Protein AF-A0A7S2A5T3-F1 (afdb_monomer)

Organism: NCBI:txid49249

Solvent-accessible surface area (backbone atoms only — not comparable to full-atom values): 6283 Å² total; per-residue (Å²): 140,87,83,70,69,36,26,64,30,49,52,87,72,46,72,84,80,61,48,43,50,60,48,76,48,83,38,91,60,55,59,31,38,40,38,34,34,40,30,56,32,63,91,34,50,83,59,72,83,53,60,65,17,37,35,35,31,38,31,49,32,41,86,84,78,47,85,48,60,70,43,84,74,48,64,35,51,63,70,35,72,50,74,42,64,64,34,63,81,69,69,47,64,44,76,52,69,37,82,69,78,85,80,81,78,133

Foldseek 3Di:
DDFDADAPQCCVVCPPVVGHQWDWDDLVAQKIKIKGQHDCHHPNVPPDPLHRWIWIKIWRHDSVPDDTDIDTPDTDAAQDKDWDCCGSVPSHIDIDHHPHGDPDDD

Secondary structure (DSSP, 8-state):
-------GGGGGG-SSS---SEEEE--SSSEEEEEEEE-SSGGGTT--TTTTEEEEEEEESGGGTS--EEEEEEEE-TT-EEEETTGGGSSSPEEEE---------

Radius of gyration: 14.2 Å; Cα contacts (8 Å, |Δi|>4): 206; chains: 1; bounding box: 32×30×39 Å

pLDDT: mean 91.68, std 7.07, range [55.44, 98.69]

Sequence (106 aa):
SSFTLVGIGEFDKNTNDKHPVVVKIETGTNKDYFIGFNRAVGPNAQNVEADNEVTIVQVNGGNGLDYGQSYLKAHLLSDEVYTENHFANTGEPLSIKVNSIDLSTE

Mean predicted aligned error: 3.91 Å

Structure (mmCIF, N/CA/C/O backbone):
data_AF-A0A7S2A5T3-F1
#
_entry.id   AF-A0A7S2A5T3-F1
#
loop_
_atom_site.group_PDB
_atom_site.id
_atom_site.type_symbol
_atom_site.label_atom_id
_atom_site.label_alt_id
_atom_site.label_comp_id
_atom_site.label_asym_id
_atom_site.label_entity_id
_atom_site.label_seq_id
_atom_site.pdbx_PDB_ins_code
_atom_site.Cartn_x
_atom_site.Cartn_y
_atom_site.Cartn_z
_atom_site.occupancy
_atom_site.B_iso_or_equiv
_atom_site.auth_seq_id
_atom_site.auth_comp_id
_atom_site.auth_asym_id
_atom_site.auth_atom_id
_atom_site.pdbx_PDB_model_num
ATOM 1 N N . SER A 1 1 ? -15.635 -3.366 -2.619 1.00 84.31 1 SER A N 1
ATOM 2 C CA . SER A 1 1 ? -15.324 -2.561 -3.820 1.00 84.31 1 SER A CA 1
ATOM 3 C C . SER A 1 1 ? -13.944 -2.922 -4.339 1.00 84.31 1 SER A C 1
ATOM 5 O O . SER A 1 1 ? -13.174 -3.490 -3.576 1.00 84.31 1 SER A O 1
ATOM 7 N N . SER A 1 2 ? -13.635 -2.621 -5.600 1.00 91.50 2 SER A N 1
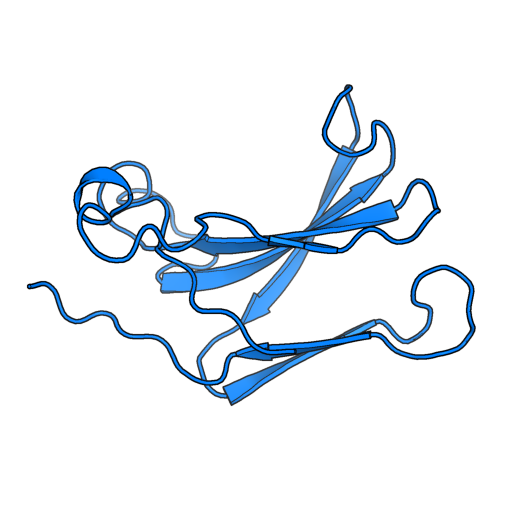ATOM 8 C CA . SER A 1 2 ? -12.298 -2.790 -6.186 1.00 91.50 2 SER A CA 1
ATOM 9 C C . SER A 1 2 ? -11.916 -1.513 -6.933 1.00 91.50 2 SER A C 1
ATOM 11 O O . SER A 1 2 ? -12.801 -0.820 -7.437 1.00 91.50 2 SER A O 1
ATOM 13 N N . PHE A 1 3 ? -10.623 -1.195 -6.953 1.00 91.62 3 PHE A N 1
ATOM 14 C CA . PHE A 1 3 ? -10.061 0.007 -7.561 1.00 91.62 3 PHE A CA 1
ATOM 15 C C . PHE A 1 3 ? -8.750 -0.348 -8.264 1.00 91.62 3 PHE A C 1
ATOM 17 O O . PHE A 1 3 ? -8.018 -1.215 -7.786 1.00 91.62 3 PHE A O 1
ATOM 24 N N . THR A 1 4 ? -8.443 0.362 -9.346 1.00 95.06 4 THR A N 1
ATOM 25 C CA . THR A 1 4 ? -7.122 0.345 -9.985 1.00 95.06 4 THR A CA 1
ATOM 26 C C . THR A 1 4 ? -6.335 1.555 -9.499 1.00 95.06 4 THR A C 1
ATOM 28 O O . THR A 1 4 ? -6.862 2.668 -9.506 1.00 95.06 4 THR A O 1
ATOM 31 N N . LEU A 1 5 ? -5.095 1.333 -9.063 1.00 95.38 5 LEU A N 1
ATOM 32 C CA . LEU A 1 5 ? -4.159 2.386 -8.671 1.00 95.38 5 LEU A CA 1
ATOM 33 C C . LEU A 1 5 ? -3.114 2.574 -9.770 1.00 95.38 5 LEU A C 1
ATOM 35 O O . LEU A 1 5 ? -2.660 1.588 -10.347 1.00 95.38 5 LEU A O 1
ATOM 39 N N . VAL A 1 6 ? -2.681 3.814 -9.997 1.00 95.38 6 VAL A N 1
ATOM 40 C CA . VAL A 1 6 ? -1.413 4.070 -10.693 1.00 95.38 6 VAL A CA 1
ATOM 41 C C . VAL A 1 6 ? -0.315 4.286 -9.660 1.00 95.38 6 VAL A C 1
ATOM 43 O O . VAL A 1 6 ? -0.521 4.943 -8.638 1.00 95.38 6 VAL A O 1
ATOM 46 N N . GLY A 1 7 ? 0.863 3.726 -9.915 1.00 94.38 7 GLY A N 1
ATOM 47 C CA . GLY A 1 7 ? 2.006 3.939 -9.042 1.00 94.38 7 GLY A CA 1
ATOM 48 C C . GLY A 1 7 ? 2.473 5.386 -9.116 1.00 94.38 7 GLY A C 1
ATOM 49 O O . GLY A 1 7 ? 2.499 5.972 -10.197 1.00 94.38 7 GLY A O 1
ATOM 50 N N . ILE A 1 8 ? 2.887 5.969 -7.988 1.00 90.62 8 ILE A N 1
ATOM 51 C CA . ILE A 1 8 ? 3.340 7.373 -7.962 1.00 90.62 8 ILE A CA 1
ATOM 52 C C . ILE A 1 8 ? 4.526 7.621 -8.908 1.00 90.62 8 ILE A C 1
ATOM 54 O O . ILE A 1 8 ? 4.645 8.701 -9.482 1.00 90.62 8 ILE A O 1
ATOM 58 N N . GLY A 1 9 ? 5.348 6.587 -9.130 1.00 91.44 9 GLY A N 1
ATOM 59 C CA . GLY A 1 9 ? 6.446 6.574 -10.094 1.00 91.44 9 GLY A CA 1
ATOM 60 C C . GLY A 1 9 ? 6.041 6.855 -11.547 1.00 91.44 9 GLY A C 1
ATOM 61 O O . GLY A 1 9 ? 6.887 7.257 -12.339 1.00 91.44 9 GLY A O 1
ATOM 62 N N . GLU A 1 10 ? 4.766 6.654 -11.888 1.00 91.62 10 GLU A N 1
ATOM 63 C CA . GLU A 1 10 ? 4.209 6.760 -13.245 1.00 91.62 10 GLU A CA 1
ATOM 64 C C . GLU A 1 10 ? 2.972 7.670 -13.290 1.00 91.62 10 GLU A C 1
ATOM 66 O O . GLU A 1 10 ? 2.155 7.594 -14.207 1.00 91.62 10 GLU A O 1
ATOM 71 N N . PHE A 1 11 ? 2.805 8.541 -12.290 1.00 89.69 11 PHE A N 1
ATOM 72 C CA . PHE A 1 11 ? 1.658 9.445 -12.211 1.00 89.69 11 PHE A CA 1
ATOM 73 C C . PHE A 1 11 ? 1.516 10.347 -13.450 1.00 89.69 11 PHE A C 1
ATOM 75 O O . PHE A 1 11 ? 0.403 10.650 -13.872 1.00 89.69 11 PHE A O 1
ATOM 82 N N . ASP A 1 12 ? 2.627 10.747 -14.061 1.00 89.00 12 ASP A N 1
ATOM 83 C CA . ASP A 1 12 ? 2.663 11.547 -15.287 1.00 89.00 12 ASP A CA 1
ATOM 84 C C . ASP A 1 12 ? 2.121 10.803 -16.519 1.00 89.00 12 ASP A C 1
ATOM 86 O O . ASP A 1 12 ? 1.596 11.437 -17.435 1.00 89.00 12 ASP A O 1
ATOM 90 N N . LYS A 1 13 ? 2.174 9.465 -16.524 1.00 87.69 13 LYS A N 1
ATOM 91 C CA . LYS A 1 13 ? 1.617 8.615 -17.588 1.00 87.69 13 LYS A CA 1
ATOM 92 C C . LYS A 1 13 ? 0.107 8.395 -17.453 1.00 87.69 13 LYS A C 1
ATOM 94 O O . LYS A 1 13 ? -0.543 7.991 -18.415 1.00 87.69 13 LYS A O 1
ATOM 99 N N . ASN A 1 14 ? -0.477 8.714 -16.298 1.00 87.50 14 ASN A N 1
ATOM 100 C CA . ASN A 1 14 ? -1.893 8.517 -15.968 1.00 87.50 14 ASN A CA 1
ATOM 101 C C . ASN A 1 14 ? -2.838 9.546 -16.632 1.00 87.50 14 ASN A C 1
ATOM 103 O O . ASN A 1 14 ? -3.657 10.198 -15.979 1.00 87.50 14 ASN A O 1
ATOM 107 N N . THR A 1 15 ? -2.698 9.744 -17.941 1.00 82.62 15 THR A N 1
ATOM 108 C CA . THR A 1 15 ? -3.359 10.829 -18.685 1.00 82.62 15 THR A CA 1
ATOM 109 C C . THR A 1 15 ? -4.775 10.481 -19.147 1.00 82.62 15 THR A C 1
ATOM 111 O O . THR A 1 15 ? -5.644 11.358 -19.150 1.00 82.62 15 THR A O 1
ATOM 114 N N . ASN A 1 16 ? -5.025 9.213 -19.489 1.00 80.25 16 ASN A N 1
ATOM 115 C CA . ASN A 1 16 ? -6.294 8.760 -20.066 1.00 80.25 16 ASN A CA 1
ATOM 116 C C . ASN A 1 16 ? -7.289 8.288 -18.999 1.00 80.25 16 ASN A C 1
ATOM 118 O O . ASN A 1 16 ? -8.411 8.791 -18.940 1.00 80.25 16 ASN A O 1
ATOM 122 N N . ASP A 1 17 ? -6.863 7.376 -18.123 1.00 79.31 17 ASP A N 1
ATOM 123 C CA . ASP A 1 17 ? -7.769 6.683 -17.197 1.00 79.31 17 ASP A CA 1
ATOM 124 C C . ASP A 1 17 ? -7.919 7.377 -15.837 1.00 79.31 17 ASP A C 1
ATOM 126 O O . ASP A 1 17 ? -8.875 7.116 -15.102 1.00 79.31 17 ASP A O 1
ATOM 130 N N . LYS A 1 18 ? -7.007 8.308 -15.510 1.00 86.38 18 LYS A N 1
ATOM 131 C CA . LYS A 1 18 ? -7.014 9.112 -14.274 1.00 86.38 18 LYS A CA 1
ATOM 132 C C . LYS A 1 18 ? -7.189 8.259 -13.012 1.00 86.38 18 LYS A C 1
ATOM 134 O O . LYS A 1 18 ? -7.916 8.632 -12.088 1.00 86.38 18 LYS A O 1
ATOM 139 N N . HIS A 1 19 ? -6.518 7.111 -12.963 1.00 93.50 19 HIS A N 1
ATOM 140 C CA . HIS A 1 19 ? -6.539 6.230 -11.804 1.00 93.50 19 H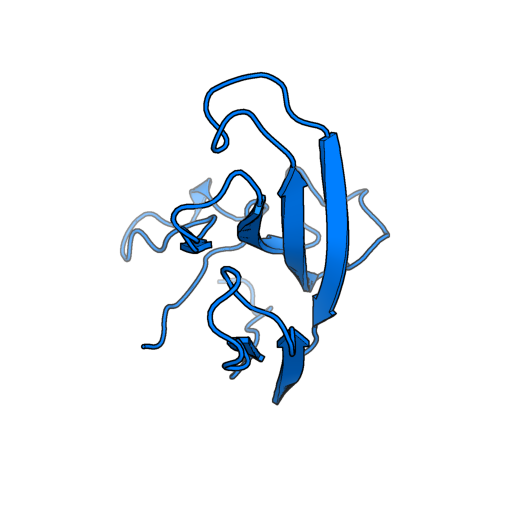IS A CA 1
ATOM 141 C C . HIS A 1 19 ? -5.984 6.938 -10.557 1.00 93.50 19 HIS A C 1
ATOM 143 O O . HIS A 1 19 ? -5.039 7.722 -10.661 1.00 93.50 19 HIS A O 1
ATOM 149 N N . PRO A 1 20 ? -6.544 6.704 -9.361 1.00 94.88 20 PRO A N 1
ATOM 150 C CA . PRO A 1 20 ? -5.985 7.260 -8.136 1.00 94.88 20 PRO A CA 1
ATOM 151 C C . PRO A 1 20 ? -4.549 6.768 -7.897 1.00 94.88 20 PRO A C 1
ATOM 153 O O . PRO A 1 20 ? -4.219 5.619 -8.177 1.00 94.88 20 PRO A O 1
ATOM 156 N N . VAL A 1 21 ? -3.705 7.631 -7.328 1.00 94.38 21 VAL A N 1
ATOM 157 C CA . VAL A 1 21 ? -2.371 7.252 -6.808 1.00 94.38 21 VAL A CA 1
ATOM 158 C C . VAL A 1 21 ? -2.432 6.725 -5.376 1.00 94.38 21 VAL A C 1
ATOM 160 O O . VAL A 1 21 ? -1.555 5.990 -4.929 1.00 94.38 21 VAL A O 1
ATOM 163 N N . VAL A 1 22 ? -3.480 7.116 -4.651 1.00 94.56 22 VAL A N 1
ATOM 164 C CA . VAL A 1 22 ? -3.737 6.717 -3.273 1.00 94.56 22 VAL A CA 1
ATOM 165 C C . VAL A 1 22 ? -5.236 6.556 -3.067 1.00 94.56 2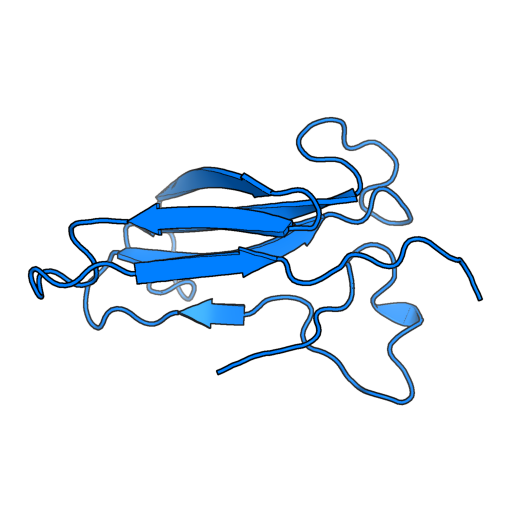2 VAL A C 1
ATOM 167 O O . VAL A 1 22 ? -6.033 7.360 -3.555 1.00 94.56 22 VAL A O 1
ATOM 170 N N . VAL A 1 23 ? -5.624 5.524 -2.327 1.00 95.38 23 VAL A N 1
ATOM 171 C CA . VAL A 1 23 ? -6.986 5.352 -1.817 1.00 95.38 23 VAL A CA 1
ATOM 172 C C . VAL A 1 23 ? -6.946 5.486 -0.305 1.00 95.38 23 VAL A C 1
ATOM 174 O O . VAL A 1 23 ? -6.166 4.811 0.365 1.00 95.38 23 VAL A O 1
ATOM 177 N N . LYS A 1 24 ? -7.807 6.352 0.231 1.00 94.44 24 LYS A N 1
ATOM 178 C CA . LYS A 1 24 ? -8.032 6.474 1.667 1.00 94.44 24 LYS A CA 1
ATOM 179 C C . LYS A 1 24 ? -9.227 5.620 2.079 1.00 94.44 24 LYS A C 1
ATOM 181 O O . LYS A 1 24 ? -10.288 5.695 1.462 1.00 94.44 24 LYS A O 1
ATOM 186 N N . ILE A 1 25 ? -9.062 4.854 3.149 1.00 93.56 25 ILE A N 1
ATOM 187 C CA . ILE A 1 25 ? -10.157 4.211 3.871 1.00 93.56 25 ILE A CA 1
ATOM 188 C C . ILE A 1 25 ? -10.385 5.004 5.153 1.00 93.56 25 ILE A C 1
ATOM 190 O O . ILE A 1 25 ? -9.595 4.933 6.097 1.00 93.56 25 ILE A O 1
ATOM 194 N N . GLU A 1 26 ? -11.475 5.764 5.145 1.00 92.00 26 GLU A N 1
ATOM 195 C CA . GLU A 1 26 ? -11.988 6.491 6.301 1.00 92.00 26 GLU A CA 1
ATOM 196 C C . GLU A 1 26 ? -12.553 5.507 7.322 1.00 92.00 26 GLU A C 1
ATOM 198 O O . GLU A 1 26 ? -13.410 4.679 7.003 1.00 92.00 26 GLU A O 1
ATOM 203 N N . THR A 1 27 ? -12.091 5.613 8.562 1.00 90.31 27 THR A N 1
ATOM 204 C CA . THR A 1 27 ? -12.567 4.749 9.651 1.00 90.31 27 THR A CA 1
ATOM 205 C C . THR A 1 27 ? -13.636 5.402 10.515 1.00 90.31 27 THR A C 1
ATOM 207 O O . THR A 1 27 ? -14.223 4.737 11.362 1.00 90.31 27 THR A O 1
ATOM 210 N N . GLY A 1 28 ? -13.863 6.711 10.362 1.00 88.06 28 GLY A N 1
ATOM 211 C CA . GLY A 1 28 ? -14.644 7.495 11.326 1.00 88.06 28 GLY A CA 1
ATOM 212 C C . GLY A 1 28 ? -13.966 7.605 12.700 1.00 88.06 28 GLY A C 1
ATOM 213 O O . GLY A 1 28 ? -14.575 8.078 13.658 1.00 88.06 28 GLY A O 1
ATOM 214 N N . THR A 1 29 ? -12.708 7.166 12.803 1.00 87.94 29 THR A N 1
ATOM 215 C CA . THR A 1 29 ? -11.847 7.305 13.979 1.00 87.94 29 THR A CA 1
ATOM 216 C C . THR A 1 29 ? -10.663 8.207 13.630 1.00 87.94 29 THR A C 1
ATOM 218 O O . THR A 1 29 ? -10.614 8.797 12.558 1.00 87.94 29 THR A O 1
ATOM 221 N N . ASN A 1 30 ? -9.678 8.317 14.520 1.00 88.12 30 ASN A N 1
ATOM 222 C CA . ASN A 1 30 ? -8.420 8.987 14.201 1.00 88.12 30 ASN A CA 1
ATOM 223 C C . ASN A 1 30 ? -7.394 8.064 13.517 1.00 88.12 30 ASN A C 1
ATOM 225 O O . ASN A 1 30 ? -6.232 8.450 13.437 1.00 88.12 30 ASN A O 1
ATOM 229 N N . LYS A 1 31 ? -7.773 6.850 13.100 1.00 89.56 31 LYS A N 1
ATOM 230 C CA . LYS A 1 31 ? -6.870 5.849 12.520 1.00 89.56 31 LYS A CA 1
ATOM 231 C C . LYS A 1 31 ? -7.290 5.465 11.112 1.00 89.56 31 LYS A C 1
ATOM 233 O O . LYS A 1 31 ? -7.943 4.444 10.933 1.00 89.56 31 LYS A O 1
ATOM 238 N N . ASP A 1 32 ? -6.887 6.243 10.122 1.00 93.12 32 ASP A N 1
ATOM 239 C CA . ASP A 1 32 ? -7.225 5.941 8.731 1.00 93.12 32 ASP A CA 1
ATOM 240 C C . ASP A 1 32 ? -6.136 5.155 8.026 1.00 93.12 32 ASP A C 1
ATOM 242 O O . ASP A 1 32 ? -4.971 5.165 8.434 1.00 93.12 32 ASP A O 1
ATOM 246 N N . TYR A 1 33 ? -6.530 4.490 6.944 1.00 94.88 33 TYR A N 1
ATOM 247 C CA . TYR A 1 33 ? -5.624 3.716 6.110 1.00 94.88 33 TYR A CA 1
ATOM 248 C C . TYR A 1 33 ? -5.467 4.377 4.748 1.00 94.88 33 TYR A C 1
ATOM 250 O O . TYR A 1 33 ? -6.437 4.830 4.144 1.00 94.88 33 TYR A O 1
ATOM 258 N N . PHE A 1 34 ? -4.237 4.385 4.255 1.00 95.50 34 PHE A N 1
ATOM 259 C CA . PHE A 1 34 ? -3.861 4.875 2.941 1.00 95.50 34 PHE A CA 1
ATOM 260 C C . PHE A 1 34 ? -3.203 3.732 2.186 1.00 95.50 34 PHE A C 1
ATOM 262 O O . PHE A 1 34 ? -2.257 3.114 2.676 1.00 95.50 34 PHE A O 1
ATOM 269 N N . ILE A 1 35 ? -3.743 3.444 1.008 1.00 97.38 35 ILE A N 1
ATOM 270 C CA . ILE A 1 35 ? -3.285 2.371 0.136 1.00 97.38 35 ILE A CA 1
ATOM 271 C C . ILE A 1 35 ? -2.670 3.019 -1.094 1.00 97.38 35 ILE A C 1
ATOM 273 O O . ILE A 1 35 ? -3.349 3.786 -1.780 1.00 97.38 35 ILE A O 1
ATOM 277 N N . GLY A 1 36 ? -1.404 2.721 -1.363 1.00 96.81 36 GLY A N 1
ATOM 278 C CA . GLY A 1 36 ? -0.676 3.234 -2.520 1.00 96.81 36 GLY A CA 1
ATOM 279 C C . GLY A 1 36 ? 0.055 2.121 -3.256 1.0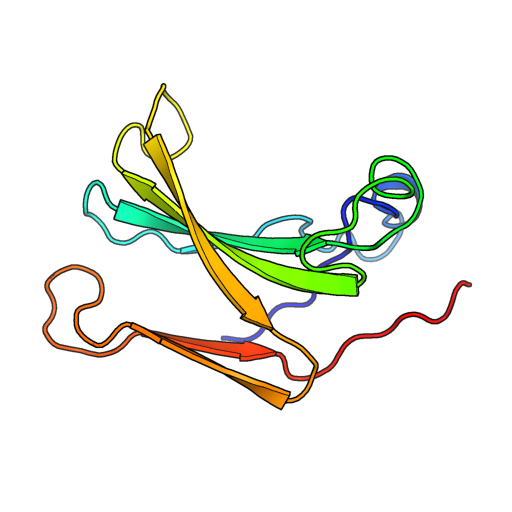0 96.81 36 GLY A C 1
ATOM 280 O O . GLY A 1 36 ? 0.313 1.063 -2.690 1.00 96.81 36 GLY A O 1
ATOM 281 N N . PHE A 1 37 ? 0.403 2.361 -4.518 1.00 96.94 37 PHE A N 1
ATOM 282 C CA . PHE A 1 37 ? 1.272 1.463 -5.272 1.00 96.94 37 PHE A CA 1
ATOM 283 C C . PHE A 1 37 ? 2.681 2.058 -5.370 1.00 96.94 37 PHE A C 1
ATOM 285 O O . PHE A 1 37 ? 2.899 3.099 -6.000 1.00 96.94 37 PHE A O 1
ATOM 292 N N . ASN A 1 38 ? 3.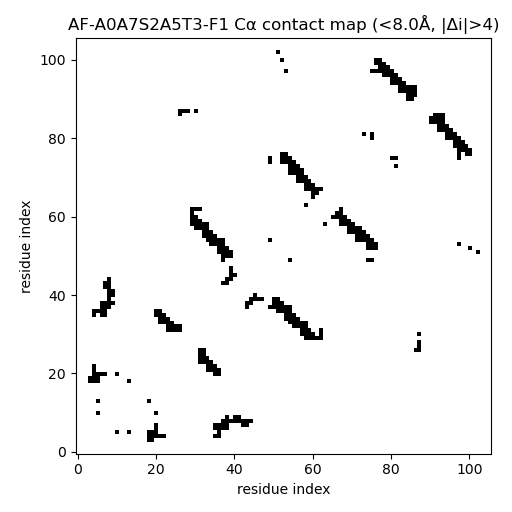643 1.408 -4.718 1.00 96.44 38 ASN A N 1
ATOM 293 C CA . ASN A 1 38 ? 5.018 1.871 -4.616 1.00 96.44 38 ASN A CA 1
ATOM 294 C C . ASN A 1 38 ? 5.849 1.408 -5.820 1.00 96.44 38 ASN A C 1
ATOM 296 O O . ASN A 1 38 ? 6.733 0.559 -5.730 1.00 96.44 38 ASN A O 1
ATOM 300 N N . ARG A 1 39 ? 5.525 1.950 -6.992 1.00 95.62 39 ARG A N 1
ATOM 301 C CA . ARG A 1 39 ? 6.221 1.631 -8.240 1.00 95.62 39 ARG A CA 1
ATOM 302 C C . ARG A 1 39 ? 7.672 2.122 -8.190 1.00 95.62 39 ARG A C 1
ATOM 304 O O . ARG A 1 39 ? 7.895 3.327 -8.113 1.00 95.62 39 ARG A O 1
ATOM 311 N N . ALA A 1 40 ? 8.636 1.209 -8.321 1.00 95.31 40 ALA A N 1
ATOM 312 C CA . ALA A 1 40 ? 10.075 1.487 -8.222 1.00 95.31 40 ALA A CA 1
ATOM 313 C C . ALA A 1 40 ? 10.662 2.116 -9.505 1.00 95.31 40 ALA A C 1
ATOM 315 O O . ALA A 1 40 ? 11.610 1.613 -10.105 1.00 95.31 40 ALA A O 1
ATOM 316 N N . VAL A 1 41 ? 10.054 3.210 -9.969 1.00 93.75 41 VAL A N 1
ATOM 317 C CA . VAL A 1 41 ? 10.518 4.048 -11.088 1.00 93.75 41 VAL A CA 1
ATOM 318 C C . VAL A 1 41 ? 10.249 5.518 -10.777 1.00 93.75 41 VAL A C 1
ATOM 320 O O . VAL A 1 41 ? 9.580 5.847 -9.794 1.00 93.75 41 VAL A O 1
ATOM 323 N N . GLY A 1 42 ? 10.777 6.413 -11.615 1.00 92.50 42 GLY A N 1
ATOM 324 C CA . GLY A 1 42 ? 10.563 7.849 -11.460 1.00 92.50 42 GLY A CA 1
ATOM 325 C C . GLY A 1 42 ? 11.005 8.328 -10.067 1.00 92.50 42 GLY A C 1
ATOM 326 O O . GLY A 1 42 ? 12.104 7.972 -9.633 1.00 92.50 42 GLY A O 1
ATOM 327 N N . PRO A 1 43 ? 10.165 9.092 -9.343 1.00 90.31 43 PRO A N 1
ATOM 328 C CA . PRO A 1 43 ? 10.452 9.543 -7.979 1.00 90.31 43 PRO A CA 1
ATOM 329 C C . PRO A 1 43 ? 10.847 8.445 -6.979 1.00 90.31 43 PRO A C 1
ATOM 331 O O . PRO A 1 43 ? 11.617 8.724 -6.064 1.00 90.31 43 PRO A O 1
ATOM 334 N N . ASN A 1 44 ? 10.377 7.207 -7.164 1.00 92.50 44 ASN A N 1
ATOM 335 C CA . ASN A 1 44 ? 10.650 6.094 -6.251 1.00 92.50 44 ASN A CA 1
ATOM 336 C C . ASN A 1 44 ? 11.724 5.130 -6.787 1.00 92.50 44 ASN A C 1
ATOM 338 O O . ASN A 1 44 ? 11.920 4.064 -6.222 1.00 92.50 44 ASN A O 1
ATOM 342 N N . ALA A 1 45 ? 12.464 5.487 -7.843 1.00 93.06 45 ALA A N 1
ATOM 343 C CA . ALA A 1 45 ? 13.466 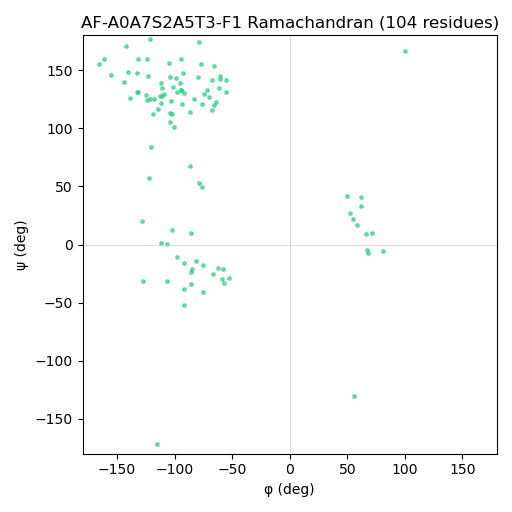4.602 -8.455 1.00 93.06 45 ALA A CA 1
ATOM 344 C C . ALA A 1 45 ? 14.636 4.204 -7.530 1.00 93.06 45 ALA A C 1
ATOM 346 O O . ALA A 1 45 ? 15.349 3.249 -7.822 1.00 93.06 45 ALA A O 1
ATOM 347 N N . GLN A 1 46 ? 14.878 4.968 -6.461 1.00 93.62 46 GLN A N 1
ATOM 348 C CA . GLN A 1 46 ? 15.931 4.700 -5.469 1.00 93.62 46 GLN A CA 1
ATOM 349 C C . GLN A 1 46 ? 15.380 4.191 -4.133 1.00 93.62 46 GLN A C 1
ATOM 351 O O . GLN A 1 46 ? 16.148 3.978 -3.194 1.00 93.62 46 GLN A O 1
ATOM 356 N N . ASN A 1 47 ? 14.059 4.045 -4.028 1.00 89.94 47 ASN A N 1
ATOM 357 C CA . ASN A 1 47 ? 13.461 3.351 -2.905 1.00 89.94 47 ASN A CA 1
ATOM 358 C C . ASN A 1 47 ? 13.866 1.866 -2.955 1.00 89.94 47 ASN A C 1
ATOM 360 O O . ASN A 1 47 ? 14.216 1.364 -4.015 1.00 89.94 47 ASN A O 1
ATOM 364 N N . VAL A 1 48 ? 13.888 1.208 -1.795 1.00 92.31 48 VAL A N 1
ATOM 365 C CA . VAL A 1 48 ? 14.186 -0.232 -1.687 1.00 92.31 48 VAL A CA 1
ATOM 366 C C . VAL A 1 48 ? 13.094 -0.971 -0.907 1.00 92.31 48 VAL A C 1
ATOM 36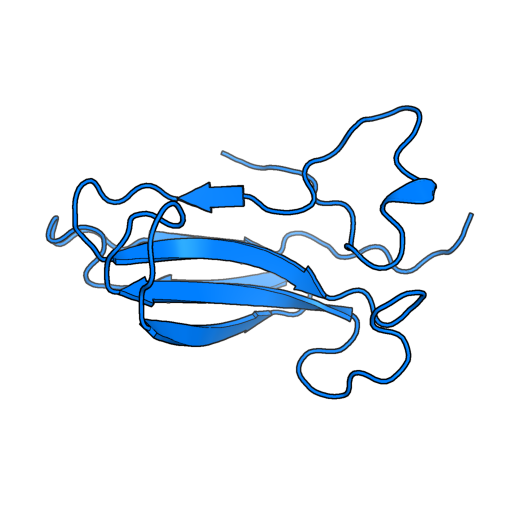8 O O . VAL A 1 48 ? 12.832 -2.145 -1.153 1.00 92.31 48 VAL A O 1
ATOM 371 N N . GLU A 1 49 ? 12.442 -0.311 0.058 1.00 95.19 49 GLU A N 1
ATOM 372 C CA . GLU A 1 49 ? 11.376 -0.928 0.853 1.00 95.19 49 GLU A CA 1
ATOM 373 C C . GLU A 1 49 ? 10.079 -1.011 0.038 1.00 95.19 49 GLU A C 1
ATOM 375 O O . GLU A 1 49 ? 9.550 0.019 -0.370 1.00 95.19 49 GLU A O 1
ATOM 380 N N . ALA A 1 50 ? 9.538 -2.217 -0.159 1.00 96.25 50 ALA A N 1
ATOM 381 C CA . ALA A 1 50 ? 8.288 -2.449 -0.891 1.00 96.25 50 ALA A CA 1
ATOM 382 C C . ALA A 1 50 ? 8.330 -2.014 -2.373 1.00 96.25 50 ALA A C 1
ATOM 384 O O . ALA A 1 50 ? 7.377 -1.416 -2.880 1.00 96.25 50 ALA A O 1
ATOM 385 N N . ASP A 1 51 ? 9.438 -2.274 -3.069 1.00 96.50 51 ASP A N 1
ATOM 386 C CA . ASP A 1 51 ? 9.577 -1.964 -4.493 1.00 96.50 51 ASP A CA 1
ATOM 387 C C . ASP A 1 51 ? 8.596 -2.754 -5.359 1.00 96.50 51 ASP A C 1
ATOM 389 O O . ASP A 1 51 ? 8.635 -3.980 -5.413 1.00 96.50 51 ASP A O 1
ATOM 393 N N . ASN A 1 52 ? 7.783 -2.031 -6.132 1.00 96.56 52 ASN A N 1
ATOM 394 C CA . ASN A 1 52 ? 6.744 -2.600 -6.992 1.00 96.56 52 ASN A CA 1
ATOM 395 C C . ASN A 1 52 ? 5.666 -3.369 -6.217 1.00 96.56 52 ASN A C 1
ATOM 397 O O . ASN A 1 52 ? 5.071 -4.309 -6.743 1.00 96.56 52 ASN A O 1
ATOM 401 N N . GLU A 1 53 ? 5.365 -2.917 -5.002 1.00 98.06 53 GLU A N 1
ATOM 402 C CA . GLU A 1 53 ? 4.352 -3.516 -4.140 1.00 98.06 53 GLU A CA 1
ATOM 403 C C . GLU A 1 53 ? 3.292 -2.497 -3.717 1.00 98.06 53 GLU A C 1
ATOM 405 O O . GLU A 1 53 ? 3.493 -1.278 -3.764 1.00 98.06 53 GLU A O 1
ATOM 410 N N . VAL A 1 54 ? 2.127 -2.994 -3.302 1.00 98.19 54 VAL A N 1
ATOM 411 C CA . VAL A 1 54 ? 1.084 -2.149 -2.714 1.00 98.19 54 VAL A CA 1
ATOM 412 C C . VAL A 1 54 ? 1.396 -1.938 -1.241 1.00 98.19 54 VAL A C 1
ATOM 414 O O . VAL A 1 54 ? 1.524 -2.902 -0.496 1.00 98.19 54 VAL A O 1
ATOM 417 N N . THR A 1 55 ? 1.474 -0.689 -0.797 1.00 97.94 55 THR A N 1
ATOM 418 C CA . THR A 1 55 ? 1.708 -0.343 0.607 1.00 97.94 55 THR A CA 1
ATOM 419 C C . THR A 1 55 ? 0.403 0.000 1.308 1.00 97.94 55 THR A C 1
ATOM 421 O O . THR A 1 55 ? -0.494 0.625 0.739 1.00 97.94 55 THR A O 1
ATOM 424 N N . ILE A 1 56 ? 0.302 -0.404 2.573 1.00 97.94 56 ILE A N 1
ATOM 425 C CA . ILE A 1 56 ? -0.801 -0.061 3.468 1.00 97.94 56 ILE A CA 1
ATOM 426 C C . ILE A 1 56 ? -0.214 0.715 4.637 1.00 97.94 56 ILE A C 1
ATOM 428 O O . ILE A 1 56 ? 0.510 0.167 5.469 1.00 97.94 56 ILE A O 1
ATOM 432 N N . VAL A 1 57 ? -0.549 1.998 4.711 1.00 96.44 57 VAL A N 1
ATOM 433 C CA . VAL A 1 57 ? -0.086 2.907 5.758 1.00 96.44 57 VAL A CA 1
ATOM 434 C C . VAL A 1 57 ? -1.262 3.287 6.644 1.00 96.44 57 VAL A C 1
ATOM 436 O O . VAL A 1 57 ? -2.283 3.754 6.151 1.00 96.44 57 VAL A O 1
ATOM 439 N N . GLN A 1 58 ? -1.117 3.117 7.955 1.00 94.69 58 GLN A N 1
ATOM 440 C CA . GLN A 1 58 ? -2.058 3.655 8.936 1.00 94.69 58 GLN A CA 1
ATOM 441 C C . GLN A 1 58 ? -1.550 5.009 9.422 1.00 94.69 58 GLN A C 1
ATOM 443 O O . GLN A 1 58 ? -0.384 5.124 9.794 1.00 94.69 58 GLN A O 1
ATOM 448 N N . VAL A 1 59 ? -2.419 6.014 9.477 1.00 92.75 59 VAL A N 1
ATOM 449 C CA . VAL A 1 59 ? -2.121 7.311 10.096 1.00 92.75 59 VAL A CA 1
ATOM 450 C C . VAL A 1 59 ? -2.915 7.441 11.386 1.00 92.75 59 VAL A C 1
ATOM 452 O O . VAL A 1 59 ? -4.125 7.253 11.383 1.00 92.75 59 VAL A O 1
ATOM 455 N N . ASN A 1 60 ? -2.235 7.795 12.475 1.00 90.62 60 ASN A N 1
ATOM 456 C CA . ASN A 1 60 ? -2.834 8.096 13.768 1.00 90.62 60 ASN A CA 1
ATOM 457 C C . ASN A 1 60 ? -2.924 9.619 13.949 1.00 90.62 60 ASN A C 1
ATOM 459 O O . ASN A 1 60 ? -1.949 10.272 14.328 1.00 90.62 60 ASN A O 1
ATOM 463 N N . GLY A 1 61 ? -4.113 10.171 13.728 1.00 83.75 61 GLY A N 1
ATOM 464 C CA . GLY A 1 61 ? -4.426 11.589 13.882 1.00 83.75 61 GLY A CA 1
ATOM 465 C C . GLY A 1 61 ? -4.441 12.359 12.565 1.00 83.75 61 GLY A C 1
ATOM 466 O O . GLY A 1 61 ? -4.023 11.872 11.519 1.00 83.75 61 GLY A O 1
ATOM 467 N N . GLY A 1 62 ? -4.987 13.571 12.618 1.00 78.69 62 GLY A N 1
ATOM 468 C CA . GLY A 1 62 ? -4.952 14.531 11.518 1.00 78.69 62 GLY A CA 1
ATOM 469 C C . GLY A 1 62 ? -5.764 14.174 10.274 1.00 78.69 62 GLY A C 1
ATOM 470 O O . GLY A 1 62 ? -5.875 15.025 9.408 1.00 78.69 62 GLY A O 1
ATOM 471 N N . ASN A 1 63 ? -6.353 12.977 10.152 1.00 76.12 63 ASN A N 1
ATOM 472 C CA . ASN A 1 63 ? -7.184 12.575 9.004 1.00 76.12 63 ASN A CA 1
ATOM 473 C C . ASN A 1 63 ? -6.452 12.648 7.641 1.00 76.12 63 ASN A C 1
ATOM 475 O O . ASN A 1 63 ? -7.092 12.697 6.590 1.00 76.12 63 ASN A O 1
ATOM 479 N N . GLY A 1 64 ? -5.115 12.718 7.643 1.00 70.69 64 GLY A N 1
ATOM 480 C CA . GLY A 1 64 ? -4.313 13.072 6.462 1.00 70.69 64 GLY A CA 1
ATOM 481 C C . GLY A 1 64 ? -4.390 14.551 6.039 1.00 70.69 64 GLY A C 1
ATOM 482 O O . GLY A 1 64 ? -3.931 14.889 4.953 1.00 70.69 64 GLY A O 1
ATOM 483 N N . LEU A 1 65 ? -4.980 15.415 6.865 1.00 78.56 65 LEU A N 1
ATOM 484 C CA . LEU A 1 65 ? -5.133 16.863 6.673 1.00 78.56 65 LEU A CA 1
ATOM 485 C C . LEU A 1 65 ? -4.203 17.679 7.582 1.00 78.56 65 LEU A C 1
ATOM 487 O O . LEU A 1 65 ? -3.746 18.745 7.185 1.00 78.56 65 LEU A O 1
ATOM 491 N N . ASP A 1 66 ? -3.897 17.153 8.768 1.00 82.38 66 ASP A N 1
ATOM 492 C CA . ASP A 1 66 ? -2.960 17.734 9.729 1.00 82.38 66 ASP A CA 1
ATOM 493 C C . ASP A 1 66 ? -1.821 16.754 10.046 1.00 82.38 66 ASP A C 1
ATOM 495 O O . ASP A 1 66 ? -1.810 15.601 9.605 1.00 82.38 66 ASP A O 1
ATOM 499 N N . TYR A 1 67 ? -0.861 17.199 10.860 1.00 83.00 67 TYR A N 1
ATOM 500 C CA . TYR A 1 67 ? 0.197 16.332 11.370 1.00 83.00 67 TYR A CA 1
ATOM 501 C C . TYR A 1 67 ? -0.376 15.103 12.101 1.00 83.00 67 TYR A C 1
ATOM 503 O O . TYR A 1 67 ? -1.202 15.222 13.008 1.00 83.00 67 TYR A O 1
ATOM 511 N N . GLY A 1 68 ? 0.130 13.923 11.746 1.00 87.56 68 GLY A N 1
ATOM 512 C CA . GLY A 1 68 ? -0.189 12.653 12.390 1.00 87.56 68 GLY A CA 1
ATOM 513 C C . GLY A 1 68 ? 0.947 11.653 12.197 1.00 87.56 68 GLY A C 1
ATOM 514 O O . GLY A 1 68 ? 1.621 11.659 11.167 1.00 87.56 68 GLY A O 1
ATOM 515 N N . GLN A 1 69 ? 1.177 10.794 13.192 1.00 92.81 69 GLN A N 1
ATOM 516 C CA . GLN A 1 69 ? 2.181 9.735 13.080 1.00 92.81 69 GLN A CA 1
ATOM 517 C C . GLN A 1 69 ? 1.653 8.635 12.160 1.00 92.81 69 GLN A C 1
ATOM 519 O O . GLN A 1 69 ? 0.555 8.124 12.380 1.00 92.81 69 GLN A O 1
ATOM 524 N N . SER A 1 70 ? 2.448 8.232 11.173 1.00 93.00 70 SER A N 1
ATOM 525 C CA . SER A 1 70 ? 2.121 7.122 10.282 1.00 93.00 70 SER A CA 1
ATOM 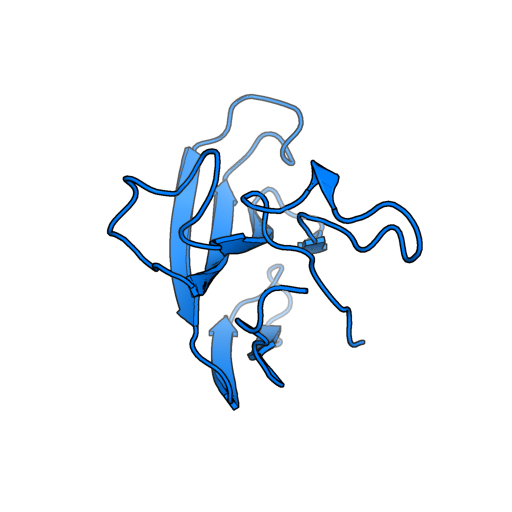526 C C . SER A 1 70 ? 2.917 5.858 10.609 1.00 93.00 70 SER A C 1
ATOM 528 O O . SER A 1 70 ? 3.990 5.912 11.216 1.00 93.00 70 SER A O 1
ATOM 530 N N . TYR A 1 71 ? 2.367 4.712 10.213 1.00 95.12 71 TYR A N 1
ATOM 531 C CA . TYR A 1 71 ? 2.971 3.392 10.361 1.00 95.12 71 TYR A CA 1
ATOM 532 C C . TYR A 1 71 ? 2.734 2.580 9.090 1.00 95.12 71 TYR A C 1
ATOM 534 O O . TYR A 1 71 ? 1.583 2.399 8.683 1.00 95.12 71 TYR A O 1
ATOM 542 N N . LEU A 1 72 ? 3.800 2.043 8.497 1.00 96.94 72 LEU A N 1
ATOM 543 C CA . LEU A 1 72 ? 3.680 1.014 7.468 1.00 96.94 72 LEU A CA 1
ATOM 544 C C . LEU A 1 72 ? 3.133 -0.260 8.128 1.00 96.94 72 LEU A C 1
ATOM 546 O O . LEU A 1 72 ? 3.744 -0.809 9.045 1.00 96.94 72 LEU A O 1
ATOM 550 N N . LYS A 1 73 ? 1.934 -0.683 7.728 1.00 97.44 73 LYS A N 1
ATOM 551 C CA . LYS A 1 73 ? 1.245 -1.851 8.293 1.00 97.44 73 LYS A CA 1
ATOM 552 C C . LYS A 1 73 ? 1.550 -3.121 7.520 1.00 97.44 73 LYS A C 1
ATOM 554 O O . LYS A 1 73 ? 1.665 -4.174 8.137 1.00 97.44 73 LYS A O 1
ATOM 559 N N . ALA A 1 74 ? 1.642 -3.001 6.201 1.00 98.25 74 ALA A N 1
ATOM 560 C CA . ALA A 1 74 ? 1.977 -4.085 5.296 1.00 98.25 74 ALA A CA 1
ATOM 561 C C . ALA A 1 74 ? 2.444 -3.528 3.948 1.00 98.25 74 ALA A C 1
ATOM 563 O O . ALA A 1 74 ? 2.106 -2.400 3.573 1.00 98.25 74 ALA A O 1
ATOM 564 N N . HIS A 1 75 ? 3.164 -4.366 3.219 1.00 98.25 75 HIS A N 1
ATOM 565 C CA . HIS A 1 75 ? 3.348 -4.285 1.781 1.00 98.25 75 HIS A CA 1
ATOM 566 C C . HIS A 1 75 ? 2.875 -5.617 1.186 1.00 98.25 75 HIS A C 1
ATOM 568 O O . HIS A 1 75 ? 2.946 -6.640 1.868 1.00 98.25 75 HIS A O 1
ATOM 574 N N . LEU A 1 76 ? 2.277 -5.575 -0.002 1.00 98.62 76 LEU A N 1
ATOM 575 C CA . LEU A 1 76 ? 1.591 -6.711 -0.608 1.00 98.62 76 LEU A CA 1
ATOM 576 C C . LEU A 1 76 ? 2.006 -6.882 -2.070 1.00 98.62 76 LEU A C 1
ATOM 578 O O . LEU A 1 76 ? 1.921 -5.942 -2.872 1.00 98.62 76 LEU A O 1
ATOM 582 N N . LEU A 1 77 ? 2.361 -8.116 -2.416 1.00 98.56 77 LEU A N 1
ATOM 583 C CA . LEU A 1 77 ? 2.474 -8.610 -3.783 1.00 98.56 77 LEU A CA 1
ATOM 584 C C . LEU A 1 77 ? 1.090 -8.945 -4.359 1.00 98.56 77 LEU A C 1
ATOM 586 O O . LEU A 1 77 ? 0.066 -8.910 -3.673 1.00 98.56 77 LEU A O 1
ATOM 590 N N . SER A 1 78 ? 1.055 -9.295 -5.648 1.00 98.00 78 SER A N 1
ATOM 591 C CA . SER A 1 78 ? -0.167 -9.817 -6.274 1.00 98.00 78 SER A CA 1
ATOM 592 C C . SER A 1 78 ? -0.695 -11.037 -5.521 1.00 98.00 78 SER A C 1
ATOM 594 O O . SER A 1 78 ? 0.076 -11.877 -5.068 1.00 98.00 78 SER A O 1
ATOM 596 N N . ASP A 1 79 ? -2.018 -11.121 -5.414 1.00 98.19 79 ASP A N 1
ATOM 597 C CA . ASP A 1 79 ? -2.784 -12.142 -4.695 1.00 98.19 79 ASP A CA 1
ATOM 598 C C . ASP A 1 79 ? -2.657 -12.163 -3.166 1.00 98.19 79 ASP A C 1
ATOM 600 O O . ASP A 1 79 ? -3.423 -12.881 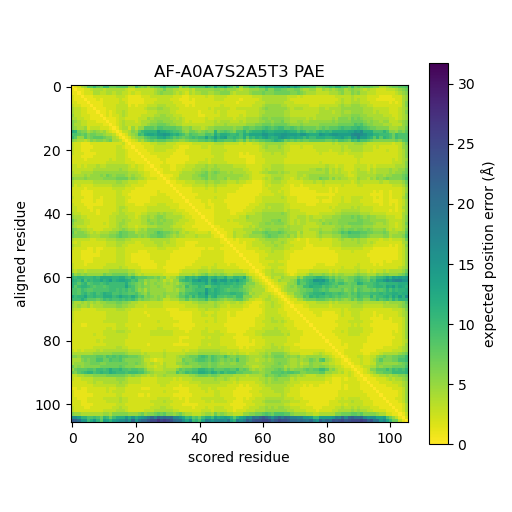-2.512 1.00 98.19 79 ASP A O 1
ATOM 604 N N . GLU A 1 80 ? -1.797 -11.336 -2.573 1.00 98.69 80 GLU A N 1
ATOM 605 C CA . GLU A 1 80 ? -1.681 -11.237 -1.121 1.00 98.69 80 GLU A CA 1
ATOM 606 C C . GLU A 1 80 ? -2.816 -10.418 -0.488 1.00 98.69 80 GLU A C 1
ATOM 608 O O . GLU A 1 80 ? -3.472 -9.575 -1.117 1.00 98.69 80 GLU A O 1
ATOM 613 N N . VAL A 1 81 ? -3.064 -10.701 0.795 1.00 98.56 81 VAL A N 1
ATOM 614 C CA . VAL A 1 81 ? -4.151 -10.113 1.580 1.00 98.56 81 VAL A CA 1
ATOM 615 C C . VAL A 1 81 ? -3.621 -9.619 2.920 1.00 98.56 81 VAL A C 1
ATOM 617 O O . VAL A 1 81 ? -2.983 -10.364 3.660 1.00 98.56 81 VAL A O 1
ATOM 620 N N . TYR A 1 82 ? -3.963 -8.381 3.262 1.00 98.12 82 TYR A N 1
ATOM 621 C CA . TYR A 1 82 ? -3.832 -7.840 4.610 1.00 98.12 82 TYR A CA 1
ATOM 622 C C . TYR A 1 82 ? -5.189 -7.843 5.315 1.00 98.12 82 TYR A C 1
ATOM 624 O O . TYR A 1 82 ? -6.186 -7.399 4.739 1.00 98.12 82 TYR A O 1
ATOM 632 N N . THR A 1 83 ? -5.202 -8.272 6.579 1.00 97.50 83 THR A N 1
ATOM 633 C CA . THR A 1 83 ? -6.394 -8.250 7.431 1.00 97.50 83 THR A CA 1
ATOM 634 C C . THR A 1 83 ? -6.132 -7.465 8.715 1.00 97.50 83 THR A C 1
ATOM 636 O O . THR A 1 83 ? -5.232 -7.801 9.483 1.00 97.50 83 THR A O 1
ATOM 639 N N . GLU A 1 84 ? -6.957 -6.452 8.979 1.00 94.31 84 GLU A N 1
ATOM 640 C CA . GLU A 1 84 ? -7.055 -5.785 10.280 1.00 94.31 84 GLU A CA 1
ATOM 641 C C . GLU A 1 84 ? -8.303 -6.296 10.999 1.00 94.31 84 GLU A C 1
ATOM 643 O O . GLU A 1 84 ? -9.417 -6.004 10.573 1.00 94.31 84 GLU A O 1
ATOM 648 N N . ASN A 1 85 ? -8.129 -7.038 12.093 1.00 91.19 85 ASN A N 1
ATOM 649 C CA . ASN A 1 85 ? -9.241 -7.698 12.787 1.00 91.19 85 ASN A CA 1
ATOM 650 C C . ASN A 1 85 ? -10.109 -6.741 13.620 1.00 91.19 85 ASN A C 1
ATOM 652 O O . ASN A 1 85 ? -11.222 -7.104 13.985 1.00 91.19 85 ASN A O 1
ATOM 656 N N . HIS A 1 86 ? -9.616 -5.541 13.939 1.00 85.12 86 HIS A N 1
ATOM 657 C CA . HIS A 1 86 ? -10.344 -4.559 14.750 1.00 85.12 86 HIS A CA 1
ATOM 658 C C . HIS A 1 86 ? -10.510 -3.241 13.993 1.00 85.12 86 HIS A C 1
ATOM 660 O O . HIS A 1 86 ? -10.087 -2.174 14.448 1.00 85.12 86 HIS A O 1
ATOM 666 N N . PHE A 1 87 ? -11.123 -3.308 12.812 1.00 89.00 87 PHE A N 1
ATOM 667 C CA . PHE A 1 87 ? -11.289 -2.140 11.961 1.00 89.00 87 PHE A CA 1
ATOM 668 C C . PHE A 1 87 ? -12.332 -1.168 12.527 1.00 89.00 87 PHE A C 1
ATOM 670 O O . PHE A 1 87 ? -13.431 -1.567 12.918 1.00 89.00 87 PHE A O 1
ATOM 677 N N . ALA A 1 88 ? -11.986 0.124 12.567 1.00 89.00 88 ALA A N 1
ATOM 678 C CA . ALA A 1 88 ? -12.889 1.220 12.938 1.00 89.00 88 ALA A CA 1
ATOM 679 C C . ALA A 1 88 ? -13.634 1.033 14.283 1.00 89.00 88 ALA A C 1
ATOM 681 O O . ALA A 1 88 ? -14.725 1.561 14.475 1.00 89.00 88 ALA A O 1
ATOM 682 N N . ASN A 1 89 ? -13.060 0.270 15.225 1.00 86.75 89 ASN A N 1
ATOM 683 C CA . ASN A 1 89 ? -13.705 -0.137 16.485 1.00 86.75 89 ASN A CA 1
ATOM 684 C C . ASN A 1 89 ? -15.058 -0.861 16.305 1.00 86.75 89 ASN A C 1
ATOM 686 O O . ASN A 1 89 ? -15.873 -0.882 17.224 1.00 86.75 89 ASN A O 1
ATOM 690 N N . THR A 1 90 ? -15.306 -1.451 15.135 1.00 87.19 90 THR A N 1
ATOM 691 C CA . THR A 1 90 ? -16.578 -2.122 14.816 1.00 87.19 90 THR A CA 1
ATOM 692 C C . THR A 1 90 ? -16.632 -3.570 15.302 1.00 87.19 90 THR A C 1
ATOM 694 O O . THR A 1 90 ? -17.717 -4.115 15.470 1.00 87.19 90 THR A O 1
ATOM 697 N N . GLY A 1 91 ? -15.471 -4.191 15.535 1.00 85.56 91 GLY A N 1
ATOM 698 C CA . GLY A 1 91 ? -15.349 -5.634 15.776 1.00 85.56 91 GLY A CA 1
ATOM 699 C C . GLY A 1 91 ? -15.363 -6.478 14.495 1.00 85.56 91 GLY A C 1
ATOM 700 O O . GLY A 1 91 ? -15.119 -7.677 14.571 1.00 85.56 91 GLY A O 1
ATOM 701 N N . GLU A 1 92 ? -15.594 -5.857 13.336 1.00 89.62 92 GLU A N 1
ATOM 702 C CA . GLU A 1 92 ? -15.508 -6.497 12.025 1.00 89.62 92 GLU A CA 1
ATOM 703 C C . GLU A 1 92 ? -14.105 -6.308 11.422 1.00 89.62 92 GLU A C 1
ATOM 705 O O . GLU A 1 92 ? -13.466 -5.269 11.643 1.00 89.62 92 GLU A O 1
ATOM 710 N N . PRO A 1 93 ? -13.606 -7.281 10.642 1.00 94.31 93 PRO A N 1
ATOM 711 C CA . PRO A 1 93 ? -12.311 -7.163 10.000 1.00 94.31 93 PRO A CA 1
ATOM 712 C C . PRO A 1 93 ? -12.365 -6.299 8.730 1.00 94.31 93 PRO A C 1
ATOM 714 O O . PRO A 1 93 ? -13.295 -6.387 7.928 1.00 94.31 93 PRO A O 1
ATOM 717 N N . LEU A 1 94 ? -11.301 -5.535 8.480 1.00 92.75 94 LEU A N 1
ATOM 718 C CA . LEU A 1 94 ? -10.988 -5.003 7.151 1.00 92.75 94 LEU A CA 1
ATOM 719 C C . LEU A 1 94 ? -10.073 -5.990 6.431 1.00 92.75 94 LEU A C 1
ATOM 721 O O . LEU A 1 94 ? -9.043 -6.375 6.976 1.00 92.75 94 LEU A O 1
ATOM 725 N N . SER A 1 95 ? -10.408 -6.349 5.193 1.00 96.56 95 SER A N 1
ATOM 726 C CA . SER A 1 95 ? -9.536 -7.124 4.303 1.00 96.56 95 SER A CA 1
ATOM 727 C C . SER A 1 95 ? -9.186 -6.314 3.058 1.00 96.56 95 SER A C 1
ATOM 729 O O . SER A 1 95 ? -10.076 -5.854 2.342 1.00 96.56 95 SER A O 1
ATOM 731 N N . ILE A 1 96 ? -7.891 -6.160 2.790 1.00 97.31 96 ILE A N 1
ATOM 732 C CA . ILE A 1 96 ? -7.358 -5.522 1.584 1.00 97.31 96 ILE A CA 1
ATOM 733 C C . ILE A 1 96 ? -6.624 -6.597 0.789 1.00 97.31 96 ILE A C 1
ATOM 735 O O . ILE A 1 96 ? -5.640 -7.149 1.273 1.00 97.31 96 ILE A O 1
ATOM 739 N N . LYS A 1 97 ? -7.108 -6.885 -0.422 1.00 98.19 97 LYS A N 1
ATOM 740 C CA . LYS A 1 97 ? -6.487 -7.831 -1.354 1.00 98.19 97 LYS A CA 1
ATOM 741 C C . LYS A 1 97 ? -5.911 -7.089 -2.555 1.00 98.19 97 LYS A C 1
ATOM 743 O O . LYS A 1 97 ? -6.611 -6.278 -3.163 1.00 98.19 97 LYS A O 1
ATOM 748 N N . VAL A 1 98 ? -4.686 -7.436 -2.940 1.00 98.38 98 VAL A N 1
ATOM 749 C CA . VAL A 1 98 ? -4.132 -7.065 -4.246 1.00 98.38 98 VAL A CA 1
ATOM 750 C C . VAL A 1 98 ? -4.544 -8.131 -5.252 1.00 98.38 98 VAL A C 1
ATOM 752 O O . VAL A 1 98 ? -4.154 -9.286 -5.136 1.00 98.38 98 VAL A O 1
ATOM 755 N N . ASN A 1 99 ? -5.367 -7.768 -6.233 1.00 98.06 99 ASN A N 1
ATOM 756 C CA . ASN A 1 99 ? -5.797 -8.731 -7.252 1.00 98.06 99 ASN A CA 1
ATOM 757 C C . ASN A 1 99 ? -4.692 -9.011 -8.275 1.00 98.06 99 ASN A C 1
ATOM 759 O O . ASN A 1 99 ? -4.512 -10.149 -8.683 1.00 98.06 99 ASN A O 1
ATOM 763 N N . SER A 1 100 ? -3.972 -7.974 -8.695 1.00 97.88 100 SER A N 1
ATOM 764 C CA . SER A 1 100 ? -2.890 -8.067 -9.673 1.00 97.88 100 SER A CA 1
ATOM 765 C C . SER A 1 100 ? -2.056 -6.791 -9.657 1.00 97.88 100 SER A C 1
ATOM 767 O O . SER A 1 100 ? -2.571 -5.720 -9.329 1.00 97.88 100 SER A O 1
ATOM 769 N N . ILE A 1 101 ? -0.799 -6.902 -10.073 1.00 97.50 101 ILE A N 1
ATOM 770 C CA . ILE A 1 101 ? 0.118 -5.790 -10.318 1.00 97.50 101 ILE A CA 1
ATOM 771 C C . ILE A 1 101 ? 0.627 -5.918 -11.750 1.00 97.50 101 ILE A C 1
ATOM 773 O O . ILE A 1 101 ? 1.118 -6.976 -12.143 1.00 97.50 101 ILE A O 1
ATOM 777 N N . ASP A 1 102 ? 0.519 -4.831 -12.506 1.00 95.00 102 ASP A N 1
ATOM 778 C CA . ASP A 1 102 ? 1.125 -4.708 -13.825 1.00 95.00 102 ASP A CA 1
ATOM 779 C C . ASP A 1 102 ? 2.381 -3.836 -13.725 1.00 95.00 102 ASP A C 1
ATOM 781 O O . ASP A 1 102 ? 2.337 -2.713 -13.222 1.00 95.00 102 ASP A O 1
ATOM 785 N N . LEU A 1 103 ? 3.510 -4.398 -14.155 1.00 94.00 103 LEU A N 1
ATOM 786 C CA . LEU A 1 103 ? 4.812 -3.726 -14.205 1.00 94.00 103 LEU A CA 1
ATOM 787 C C . LEU A 1 103 ? 5.288 -3.486 -15.633 1.00 94.00 103 LEU A C 1
ATOM 789 O O . LEU A 1 103 ? 6.405 -2.991 -15.823 1.00 94.00 103 LEU A O 1
ATOM 793 N N . SER A 1 104 ? 4.488 -3.877 -16.626 1.00 88.81 104 SER A N 1
ATOM 794 C CA . SER A 1 104 ? 4.803 -3.594 -18.011 1.00 88.81 104 SER A CA 1
ATOM 795 C C . SER A 1 104 ? 4.862 -2.081 -18.208 1.00 88.81 104 SER A C 1
ATOM 797 O O . SER A 1 104 ? 4.066 -1.313 -17.672 1.00 88.81 104 SER A O 1
ATOM 799 N N . THR A 1 105 ? 5.898 -1.640 -18.907 1.00 65.88 105 THR A N 1
ATOM 800 C CA . THR A 1 105 ? 6.004 -0.256 -19.344 1.00 65.88 105 THR A CA 1
ATOM 801 C C . THR A 1 105 ? 5.426 -0.192 -20.746 1.00 65.88 105 THR A C 1
ATOM 803 O O . THR A 1 105 ? 5.934 -0.893 -21.624 1.00 65.88 105 THR A O 1
ATOM 806 N N . GLU A 1 106 ? 4.396 0.628 -20.937 1.00 55.44 106 GLU A N 1
ATOM 807 C CA . GLU A 1 106 ? 4.027 1.145 -22.265 1.00 55.44 106 GLU A CA 1
ATOM 808 C C . GLU A 1 106 ? 5.238 1.797 -22.955 1.00 55.44 106 GLU A C 1
ATOM 810 O O . GLU A 1 106 ? 6.015 2.498 -22.253 1.00 55.44 106 GLU A O 1
#